Protein AF-A0A2H6NHE8-F1 (afdb_monomer)

Nearest PDB structures (foldseek):
  6sek-assembly1_B  TM=9.872E-01  e=2.226E-13  synthetic construct
  6sem-assembly2_A  TM=9.878E-01  e=2.456E-12  synthetic construct
  6sf0-assembly2_C-2  TM=9.864E-01  e=8.873E-12  synthetic construct
  7al4-assembly2_C  TM=8.890E-01  e=5.297E-11  Felis catus
  7al4-assembly1_A  TM=8.742E-01  e=1.447E-10  Felis catus

Sequence (138 aa):
GLVQPLGAIMPIAELQARWATRVFKGLAELPSTSEMISEIIVKKFSMAKRYVKSQRHTIQVDYVDYMDELASLIGVKPSIWSRFITDPKLGQVLFFGACTPYQYRLQGPGKWEGARKAILTQHERILKPLQTRLVTQS

Secondary structure (DSSP, 8-state):
---EEES-HHHHHHHHHHHHHHHHTTSS-PPPHHHHHHHHHHHHHHHHHHS-SSTT-SSEEEHHHHHHHHHHHTT-S--HHHHHHH-HHHHHHHHHS---GGGGGSSSTT--TTHHHHHHTHHHHHHTTT--SPPPP-

Radius of gyration: 18.45 Å; Cα contacts (8 Å, |Δi|>4): 111; chains: 1; bounding box: 46×34×57 Å

Structure (mmCIF, N/CA/C/O backbone):
data_AF-A0A2H6NHE8-F1
#
_entry.id   AF-A0A2H6NHE8-F1
#
loop_
_atom_site.group_PDB
_atom_site.id
_atom_site.type_symbol
_atom_site.label_atom_id
_atom_site.label_alt_id
_atom_site.label_comp_id
_atom_site.label_asym_id
_atom_site.label_entity_id
_atom_site.label_seq_id
_atom_site.pdbx_PDB_ins_code
_atom_site.Cartn_x
_atom_site.Cartn_y
_atom_site.Cartn_z
_atom_site.occupancy
_atom_site.B_iso_or_equiv
_atom_site.auth_seq_id
_atom_site.auth_comp_id
_atom_site.auth_asym_id
_atom_site.auth_atom_id
_atom_site.pdbx_PDB_model_num
ATOM 1 N N . GLY A 1 1 ? 4.799 -13.192 -5.527 1.00 86.81 1 GLY A N 1
ATOM 2 C CA . GLY A 1 1 ? 4.973 -13.478 -4.092 1.00 86.81 1 GLY A CA 1
ATOM 3 C C . GLY A 1 1 ? 6.353 -14.000 -3.722 1.00 86.81 1 GLY A C 1
ATOM 4 O O . GLY A 1 1 ? 6.463 -14.620 -2.678 1.00 86.81 1 GLY A O 1
ATOM 5 N N . LEU A 1 2 ? 7.405 -13.766 -4.519 1.00 91.50 2 LEU A N 1
ATOM 6 C CA . LEU A 1 2 ? 8.782 -14.108 -4.140 1.00 91.50 2 LEU A CA 1
ATOM 7 C C . LEU A 1 2 ? 9.419 -12.892 -3.455 1.00 91.50 2 LEU A C 1
ATOM 9 O O . LEU A 1 2 ? 10.101 -12.099 -4.095 1.00 91.50 2 LEU A O 1
ATOM 13 N N . VAL A 1 3 ? 9.081 -12.681 -2.186 1.00 91.12 3 VAL A N 1
ATOM 14 C CA . VAL A 1 3 ? 9.518 -11.524 -1.392 1.00 91.12 3 VAL A CA 1
ATOM 15 C C . VAL A 1 3 ? 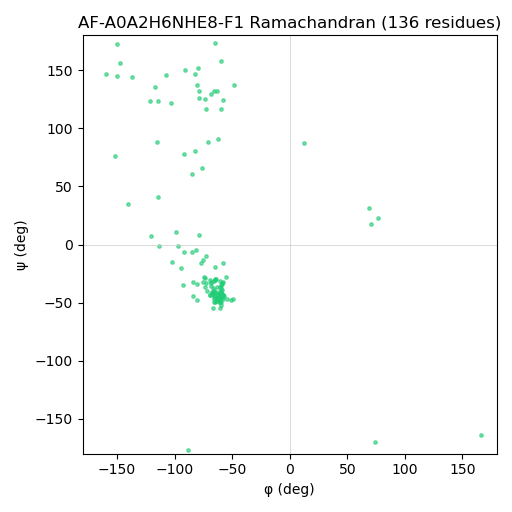9.384 -11.842 0.096 1.00 91.12 3 VAL A C 1
ATOM 17 O O . VAL A 1 3 ? 8.464 -12.564 0.479 1.00 91.12 3 VAL A O 1
ATOM 20 N N . GLN A 1 4 ? 10.275 -11.308 0.934 1.00 90.06 4 GLN A N 1
ATOM 21 C CA . GLN A 1 4 ? 10.224 -11.478 2.389 1.00 90.06 4 GLN A CA 1
ATOM 22 C C . GLN A 1 4 ? 9.974 -10.126 3.076 1.00 90.06 4 GLN A C 1
ATOM 24 O O . GLN A 1 4 ? 10.920 -9.419 3.422 1.00 90.06 4 GLN A O 1
ATOM 29 N N . PRO A 1 5 ? 8.709 -9.729 3.261 1.00 88.75 5 PRO A N 1
ATOM 30 C CA . PRO A 1 5 ? 8.393 -8.434 3.840 1.00 88.75 5 PRO A CA 1
ATOM 31 C C . PRO A 1 5 ? 8.509 -8.421 5.362 1.00 88.75 5 PRO A C 1
ATOM 33 O O . PRO A 1 5 ? 8.206 -9.407 6.035 1.00 88.75 5 PRO A O 1
ATOM 36 N N . LEU A 1 6 ? 8.806 -7.245 5.912 1.00 86.88 6 LEU A N 1
ATOM 37 C CA . LEU A 1 6 ? 8.479 -6.908 7.299 1.00 86.88 6 LEU A CA 1
ATOM 38 C C . LEU A 1 6 ? 6.976 -6.592 7.416 1.00 86.88 6 LEU A C 1
ATOM 40 O O . LEU A 1 6 ? 6.574 -5.451 7.625 1.00 86.88 6 LEU A O 1
ATOM 44 N N . GLY A 1 7 ? 6.130 -7.600 7.191 1.00 88.88 7 GLY A N 1
ATOM 45 C CA . GLY A 1 7 ? 4.676 -7.457 7.154 1.00 88.88 7 GLY A CA 1
ATOM 46 C C . GLY A 1 7 ? 3.978 -8.679 6.558 1.00 88.88 7 GLY A C 1
ATOM 47 O O . GLY A 1 7 ? 4.563 -9.752 6.428 1.00 88.88 7 GLY A O 1
ATOM 48 N N . ALA A 1 8 ? 2.708 -8.528 6.181 1.00 91.56 8 ALA A N 1
ATOM 49 C CA . ALA A 1 8 ? 1.946 -9.615 5.573 1.00 91.56 8 ALA A CA 1
ATOM 50 C C . ALA A 1 8 ? 2.296 -9.783 4.083 1.00 91.56 8 ALA A C 1
ATOM 52 O O . ALA A 1 8 ? 2.266 -8.822 3.317 1.00 91.56 8 ALA A O 1
ATOM 53 N N . ILE A 1 9 ? 2.551 -11.019 3.643 1.00 95.19 9 ILE A N 1
ATOM 54 C CA . ILE A 1 9 ? 2.837 -11.316 2.229 1.00 95.19 9 ILE A CA 1
ATOM 55 C C . ILE A 1 9 ? 1.588 -11.274 1.339 1.00 95.19 9 ILE A C 1
ATOM 57 O O . ILE A 1 9 ? 1.692 -10.962 0.156 1.00 95.19 9 ILE A O 1
ATOM 61 N N . MET A 1 10 ? 0.403 -11.555 1.892 1.00 96.69 10 MET A N 1
ATOM 62 C CA . MET A 1 10 ? -0.828 -11.679 1.098 1.00 96.69 10 MET A CA 1
ATOM 63 C C . MET A 1 10 ? -1.206 -10.378 0.371 1.00 96.69 10 MET A C 1
ATOM 65 O O . MET A 1 10 ? -1.435 -10.436 -0.837 1.00 96.69 10 MET A O 1
ATOM 69 N N . PRO A 1 11 ? -1.200 -9.196 1.024 1.00 96.62 11 PRO A N 1
ATOM 70 C CA . PRO A 1 11 ? -1.431 -7.933 0.324 1.00 96.62 11 PRO A CA 1
ATOM 71 C C . PRO A 1 11 ? -0.373 -7.611 -0.726 1.00 96.62 11 PRO A C 1
ATOM 73 O O . PRO A 1 11 ? -0.689 -7.084 -1.787 1.00 96.62 11 PRO A O 1
ATOM 76 N N . ILE A 1 12 ? 0.884 -7.960 -0.447 1.00 96.56 12 ILE A N 1
ATOM 77 C CA . ILE A 1 12 ? 1.971 -7.727 -1.392 1.00 96.56 12 ILE A CA 1
ATOM 78 C C . ILE A 1 12 ? 1.783 -8.582 -2.640 1.00 96.56 12 ILE A C 1
ATOM 80 O O . ILE A 1 12 ? 1.885 -8.074 -3.752 1.00 96.56 12 ILE A O 1
ATOM 84 N N . ALA A 1 13 ? 1.485 -9.870 -2.478 1.00 97.50 13 ALA A N 1
ATOM 85 C CA . ALA A 1 13 ? 1.230 -10.759 -3.603 1.00 97.50 13 ALA A CA 1
ATOM 86 C C . ALA A 1 13 ? 0.030 -10.282 -4.442 1.00 97.50 13 ALA A C 1
ATOM 88 O O . ALA A 1 13 ? 0.075 -10.362 -5.669 1.00 97.50 13 ALA A O 1
ATOM 89 N N . GLU A 1 14 ? -1.005 -9.738 -3.797 1.00 97.88 14 GLU A N 1
ATOM 90 C CA . GLU A 1 14 ? -2.161 -9.137 -4.467 1.00 97.88 14 GLU A CA 1
ATOM 91 C C . GLU A 1 14 ? -1.783 -7.898 -5.295 1.00 97.88 14 GLU A C 1
ATOM 93 O O . GLU A 1 14 ? -2.133 -7.836 -6.477 1.00 97.88 14 GLU A O 1
ATOM 98 N N . LEU A 1 15 ? -1.016 -6.951 -4.739 1.00 97.00 15 LEU A N 1
ATOM 99 C CA . LEU A 1 15 ? -0.538 -5.787 -5.494 1.00 97.00 15 LEU A CA 1
ATOM 100 C C . LEU A 1 15 ? 0.442 -6.170 -6.608 1.00 97.00 15 LEU A C 1
ATOM 102 O O . LEU A 1 15 ? 0.342 -5.635 -7.712 1.00 97.00 15 LEU A O 1
ATOM 106 N N . GLN A 1 16 ? 1.337 -7.133 -6.364 1.00 97.62 16 GLN A N 1
ATOM 107 C CA . GLN A 1 16 ? 2.223 -7.685 -7.392 1.00 97.62 16 GLN A CA 1
ATOM 108 C C . GLN A 1 16 ? 1.413 -8.252 -8.564 1.00 97.62 16 GLN A C 1
ATOM 110 O O . GLN A 1 16 ? 1.733 -7.977 -9.718 1.00 97.62 16 GLN A O 1
ATOM 115 N N . ALA A 1 17 ? 0.336 -8.996 -8.287 1.00 97.88 17 ALA A N 1
ATOM 116 C CA . ALA A 1 17 ? -0.542 -9.532 -9.324 1.00 97.88 17 ALA A CA 1
ATOM 117 C C . ALA A 1 17 ? -1.295 -8.421 -10.076 1.00 97.88 17 ALA A C 1
ATOM 119 O O . ALA A 1 17 ? -1.403 -8.467 -11.304 1.00 97.88 17 ALA A O 1
ATOM 120 N N . ARG A 1 18 ? -1.780 -7.387 -9.373 1.00 97.75 18 ARG A N 1
ATOM 121 C CA . ARG A 1 18 ? -2.424 -6.219 -10.004 1.00 97.75 18 ARG A CA 1
ATOM 122 C C . ARG A 1 18 ? -1.482 -5.472 -10.936 1.00 97.75 18 ARG A C 1
ATOM 124 O O . ARG A 1 18 ? -1.912 -5.064 -12.009 1.00 97.75 18 ARG A O 1
ATOM 131 N N . TRP A 1 19 ? -0.223 -5.298 -10.548 1.00 97.50 19 TRP A N 1
ATOM 132 C CA . TRP A 1 19 ? 0.784 -4.700 -11.418 1.00 97.50 19 TRP A CA 1
ATOM 133 C C . TRP A 1 19 ? 1.087 -5.599 -12.622 1.00 97.50 19 TRP A C 1
ATOM 135 O O . TRP A 1 19 ? 0.903 -5.179 -13.763 1.00 97.50 19 TRP A O 1
ATOM 145 N N . ALA A 1 20 ? 1.450 -6.861 -12.379 1.00 97.69 20 ALA A N 1
ATOM 146 C CA . ALA A 1 20 ? 1.856 -7.800 -13.423 1.00 97.69 20 ALA A CA 1
ATOM 147 C C . ALA A 1 20 ? 0.777 -8.000 -14.499 1.00 97.69 20 ALA A C 1
ATOM 149 O O . ALA A 1 20 ? 1.067 -7.957 -15.690 1.00 97.69 20 ALA A O 1
ATOM 150 N N . THR A 1 21 ? -0.488 -8.150 -14.099 1.00 97.75 21 THR A N 1
ATOM 151 C CA . THR A 1 21 ? -1.600 -8.315 -15.053 1.00 97.75 21 THR A CA 1
ATOM 152 C C . THR A 1 21 ? -1.825 -7.082 -15.927 1.00 97.75 21 THR A C 1
ATOM 154 O O . THR A 1 21 ? -2.231 -7.219 -17.080 1.00 97.75 21 THR A O 1
ATOM 157 N N . ARG A 1 22 ? -1.542 -5.874 -15.422 1.00 97.06 22 ARG A N 1
ATOM 158 C CA . ARG A 1 22 ? -1.615 -4.644 -16.223 1.00 97.06 22 ARG A CA 1
ATOM 159 C C . ARG A 1 22 ? -0.481 -4.564 -17.231 1.00 97.06 22 ARG A C 1
ATOM 161 O O . ARG A 1 22 ? -0.755 -4.194 -18.368 1.00 97.06 22 ARG A O 1
ATOM 168 N N . VAL A 1 23 ? 0.726 -4.974 -16.842 1.00 97.56 23 VAL A N 1
ATOM 169 C CA . VAL A 1 23 ? 1.867 -5.105 -17.761 1.00 97.56 23 VAL A CA 1
ATOM 170 C C . VAL A 1 23 ? 1.552 -6.116 -18.862 1.00 97.56 23 VAL A C 1
ATOM 172 O O . VAL A 1 23 ? 1.656 -5.791 -20.038 1.00 97.56 23 VAL A O 1
ATOM 175 N N . PHE A 1 24 ? 1.056 -7.306 -18.511 1.00 97.88 24 PHE A N 1
ATOM 176 C CA . PHE A 1 24 ? 0.684 -8.327 -19.500 1.00 97.88 24 PHE A CA 1
ATOM 177 C C . PHE A 1 24 ? -0.415 -7.871 -20.462 1.00 97.88 24 PHE A C 1
ATOM 179 O O . PHE A 1 24 ? -0.428 -8.279 -21.618 1.00 97.88 24 PHE A O 1
ATOM 186 N N . LYS A 1 25 ? -1.331 -7.013 -20.002 1.00 97.31 25 LYS A N 1
ATOM 187 C CA . LYS A 1 25 ? -2.383 -6.430 -20.841 1.00 97.31 25 LYS A CA 1
ATOM 188 C C . LYS A 1 25 ? -1.904 -5.217 -21.663 1.00 97.31 25 LYS A C 1
ATOM 190 O O . LYS A 1 25 ? -2.688 -4.680 -22.437 1.00 97.31 25 LYS A O 1
ATOM 195 N N . GLY A 1 26 ? -0.667 -4.748 -21.481 1.00 96.25 26 GLY A N 1
ATOM 196 C CA . GLY A 1 26 ? -0.159 -3.525 -22.115 1.00 96.25 26 GLY A CA 1
ATOM 197 C C . GLY A 1 26 ? -0.783 -2.235 -21.566 1.00 96.25 26 GLY A C 1
ATOM 198 O O . GLY A 1 26 ? -0.722 -1.195 -22.204 1.00 96.25 26 GLY A O 1
ATOM 199 N N . LEU A 1 27 ? -1.412 -2.287 -20.385 1.00 95.50 27 LEU A N 1
ATOM 200 C CA . LEU A 1 27 ? -1.950 -1.103 -19.694 1.00 95.50 27 LEU A CA 1
ATOM 201 C C . LEU A 1 27 ? -0.899 -0.379 -18.851 1.00 95.50 27 LEU A C 1
ATOM 203 O O . LEU A 1 27 ? -1.207 0.639 -18.226 1.00 95.50 27 LEU A O 1
ATOM 207 N N . ALA A 1 28 ? 0.289 -0.961 -18.747 1.00 94.38 28 ALA A N 1
ATOM 208 C CA . ALA A 1 28 ? 1.439 -0.360 -18.121 1.00 94.38 28 ALA A CA 1
ATOM 209 C C . ALA A 1 28 ? 2.715 -0.885 -18.773 1.00 94.38 28 ALA A C 1
ATOM 211 O O . ALA A 1 28 ? 2.784 -2.055 -19.149 1.00 94.38 28 ALA A O 1
ATOM 212 N N . GLU A 1 29 ? 3.711 -0.019 -18.878 1.00 94.12 29 GLU A N 1
ATOM 213 C CA . GLU A 1 29 ? 4.973 -0.320 -19.538 1.00 94.12 29 GLU A CA 1
ATOM 214 C C . GLU A 1 29 ? 6.079 -0.485 -18.502 1.00 94.12 29 GLU A C 1
ATOM 216 O O . GLU A 1 29 ? 6.078 0.154 -17.446 1.00 94.12 29 GLU A O 1
ATOM 221 N N . LEU A 1 30 ? 7.012 -1.385 -18.800 1.00 95.81 30 LEU A N 1
ATOM 222 C CA . LEU A 1 30 ? 8.241 -1.502 -18.032 1.00 95.81 30 LEU A CA 1
ATOM 223 C C . LEU A 1 30 ? 9.232 -0.441 -18.525 1.00 95.81 30 LEU A C 1
ATOM 225 O O . LEU A 1 30 ? 9.242 -0.140 -19.721 1.00 95.81 30 LEU A O 1
ATOM 229 N N . PRO A 1 31 ? 10.082 0.102 -17.639 1.00 95.50 31 PRO A N 1
ATOM 230 C CA . PRO A 1 31 ? 11.165 0.974 -18.068 1.00 95.50 31 PRO A CA 1
ATOM 231 C C . PRO A 1 31 ? 12.179 0.198 -18.921 1.00 95.50 31 PRO A C 1
ATOM 233 O O . PRO A 1 31 ? 12.103 -1.028 -19.075 1.00 95.50 31 PRO A O 1
ATOM 236 N N . SER A 1 32 ? 13.155 0.907 -19.485 1.00 97.81 32 SER A N 1
ATOM 237 C CA . SER A 1 32 ? 14.191 0.277 -20.302 1.00 97.81 32 SER A CA 1
ATOM 238 C C . SER A 1 32 ? 14.987 -0.766 -19.507 1.00 97.81 32 SER A C 1
ATOM 240 O O . SER A 1 32 ? 15.087 -0.728 -18.277 1.00 97.81 32 SER A O 1
ATOM 242 N N . THR A 1 33 ? 15.622 -1.703 -20.217 1.00 97.62 33 THR A N 1
ATOM 243 C CA . THR A 1 33 ? 16.448 -2.735 -19.566 1.00 97.62 33 THR A CA 1
ATOM 244 C C . THR A 1 33 ? 17.587 -2.123 -18.749 1.00 97.62 33 THR A C 1
ATOM 246 O O . THR A 1 33 ? 17.861 -2.585 -17.643 1.00 97.62 33 THR A O 1
ATOM 249 N N . SER A 1 34 ? 18.216 -1.055 -19.245 1.00 97.88 34 SER A N 1
ATOM 250 C CA . SER A 1 34 ? 19.266 -0.336 -18.518 1.00 97.88 34 SER A CA 1
ATOM 251 C C . SER A 1 34 ? 18.763 0.266 -17.209 1.00 97.88 34 SER A C 1
ATOM 253 O O . SER A 1 34 ? 19.428 0.126 -16.185 1.00 97.88 34 SER A O 1
ATOM 255 N N . GLU A 1 35 ? 17.585 0.891 -17.218 1.00 97.25 35 GLU A N 1
ATOM 256 C CA . GLU A 1 35 ? 16.991 1.484 -16.015 1.00 97.25 35 GLU A CA 1
ATOM 257 C C . GLU A 1 35 ? 16.635 0.408 -14.986 1.00 97.25 35 GLU A C 1
ATOM 259 O O . GLU A 1 35 ? 17.010 0.539 -13.821 1.00 97.25 35 GLU A O 1
ATOM 264 N N . MET A 1 36 ? 16.013 -0.697 -15.420 1.00 96.81 36 MET A N 1
ATOM 265 C CA . MET A 1 36 ? 15.690 -1.823 -14.535 1.00 96.81 36 MET A CA 1
ATOM 266 C C . MET A 1 36 ? 16.939 -2.392 -13.857 1.00 96.81 36 MET A C 1
ATOM 268 O O . MET A 1 36 ? 16.945 -2.619 -12.648 1.00 96.81 36 MET A O 1
ATOM 272 N N . ILE A 1 37 ? 18.013 -2.623 -14.618 1.00 97.56 37 ILE A N 1
ATOM 273 C CA . ILE A 1 37 ? 19.261 -3.170 -14.072 1.00 97.56 37 ILE A CA 1
ATOM 274 C C . ILE A 1 37 ? 19.906 -2.192 -13.086 1.00 97.56 37 ILE A C 1
ATOM 276 O O . ILE A 1 37 ? 20.305 -2.614 -11.996 1.00 97.56 37 ILE A O 1
ATOM 280 N N . SER A 1 38 ? 19.970 -0.902 -13.423 1.00 97.25 38 SER A N 1
ATOM 281 C CA . SER A 1 38 ? 20.499 0.123 -12.518 1.00 97.25 38 SER A CA 1
ATOM 282 C C . SER A 1 38 ? 19.704 0.190 -11.212 1.00 97.25 38 SER A C 1
ATOM 284 O O . SER A 1 38 ? 20.296 0.188 -10.131 1.00 97.25 38 SER A O 1
ATOM 286 N N . GLU A 1 39 ? 18.372 0.166 -11.277 1.00 94.56 39 GLU A N 1
ATOM 287 C CA . GLU A 1 39 ? 17.523 0.189 -10.085 1.00 94.56 39 GLU A CA 1
ATOM 288 C C . GLU A 1 39 ? 17.692 -1.077 -9.226 1.00 94.56 39 GLU A C 1
ATOM 290 O O . GLU A 1 39 ? 17.801 -0.987 -8.000 1.00 94.56 39 GLU A O 1
ATOM 295 N N . ILE A 1 40 ? 17.800 -2.259 -9.848 1.00 93.44 40 ILE A N 1
ATOM 296 C CA . ILE A 1 40 ? 18.075 -3.525 -9.149 1.00 93.44 40 ILE A CA 1
ATOM 297 C C . ILE A 1 40 ? 19.392 -3.443 -8.368 1.00 93.44 40 ILE A C 1
ATOM 299 O O . ILE A 1 40 ? 19.454 -3.902 -7.224 1.00 93.44 40 ILE A O 1
ATOM 303 N N . ILE A 1 41 ? 20.445 -2.875 -8.961 1.00 94.12 41 ILE A N 1
ATOM 304 C CA . ILE A 1 41 ? 21.749 -2.714 -8.303 1.00 94.12 41 ILE A CA 1
ATOM 305 C C . ILE A 1 41 ? 21.616 -1.794 -7.084 1.00 94.12 41 ILE A C 1
ATOM 307 O O . ILE A 1 41 ? 22.056 -2.162 -5.991 1.00 94.12 41 ILE A O 1
ATOM 311 N N . VAL A 1 42 ? 20.956 -0.643 -7.244 1.00 93.12 42 VAL A N 1
ATOM 312 C CA . VAL A 1 42 ? 20.728 0.318 -6.153 1.00 93.12 42 VAL A CA 1
ATOM 313 C C . VAL A 1 42 ? 19.912 -0.313 -5.022 1.00 93.12 42 VAL A C 1
ATOM 315 O O . VAL A 1 42 ? 20.306 -0.221 -3.858 1.00 93.12 42 VAL A O 1
ATOM 318 N N . LYS A 1 43 ? 18.818 -1.020 -5.333 1.00 90.56 43 LYS A N 1
ATOM 319 C CA . LYS A 1 43 ? 17.993 -1.717 -4.331 1.00 90.56 43 LYS A CA 1
ATOM 320 C C . LYS A 1 43 ? 18.772 -2.800 -3.592 1.00 90.56 43 LYS A C 1
ATOM 322 O O . LYS A 1 43 ? 18.694 -2.868 -2.365 1.00 90.56 43 LYS A O 1
ATOM 327 N N . LYS A 1 44 ? 19.573 -3.608 -4.298 1.00 89.19 44 LYS A N 1
ATOM 328 C CA . LYS A 1 44 ? 20.442 -4.621 -3.673 1.00 89.19 44 LYS A CA 1
ATOM 329 C C . LYS A 1 44 ? 21.450 -3.989 -2.716 1.00 89.19 44 LYS A C 1
ATOM 331 O O . LYS A 1 44 ? 21.646 -4.511 -1.621 1.00 89.19 44 LYS A O 1
ATOM 336 N N . PHE A 1 45 ? 22.058 -2.869 -3.105 1.00 89.56 45 PHE A N 1
ATOM 337 C CA . PHE A 1 45 ? 22.999 -2.143 -2.255 1.00 89.56 45 PHE A CA 1
ATOM 338 C C . PHE A 1 45 ? 22.320 -1.570 -1.002 1.00 89.56 45 PHE A C 1
ATOM 340 O O . PHE A 1 45 ? 22.786 -1.805 0.114 1.00 89.56 45 PHE A O 1
ATOM 347 N N . SER A 1 46 ? 21.187 -0.882 -1.162 1.00 88.25 46 SER A N 1
ATOM 348 C CA . SER A 1 46 ? 20.414 -0.317 -0.047 1.00 88.25 46 SER A CA 1
ATOM 349 C C . SER A 1 46 ? 19.943 -1.392 0.934 1.00 88.25 46 SER A C 1
ATOM 351 O O . SER A 1 46 ? 20.082 -1.227 2.147 1.00 88.25 46 SER A O 1
ATOM 353 N N . MET A 1 47 ? 19.462 -2.527 0.421 1.00 86.00 47 MET A N 1
ATOM 354 C CA . MET A 1 47 ? 19.064 -3.676 1.234 1.00 86.00 47 MET A CA 1
ATOM 355 C C . MET A 1 47 ? 20.261 -4.257 2.001 1.00 86.00 47 MET A C 1
ATOM 357 O O . MET A 1 47 ? 20.164 -4.470 3.207 1.00 86.00 47 MET A O 1
ATOM 361 N N . ALA A 1 48 ? 21.412 -4.446 1.348 1.00 85.31 48 ALA A N 1
ATOM 362 C CA . ALA A 1 48 ? 22.623 -4.956 1.998 1.00 85.31 48 ALA A CA 1
ATOM 363 C C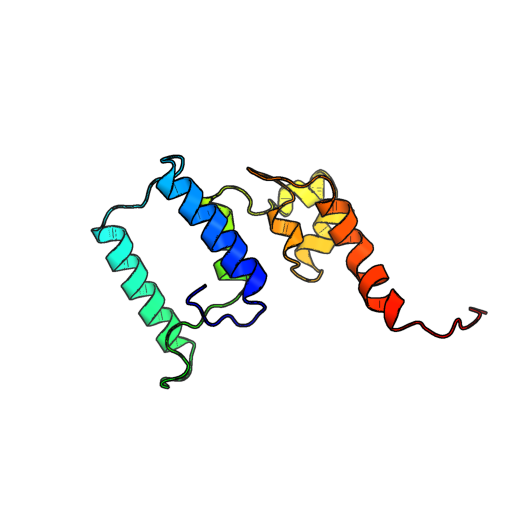 . ALA A 1 48 ? 23.178 -4.009 3.079 1.00 85.31 48 ALA A C 1
ATOM 365 O O . ALA A 1 48 ? 23.779 -4.471 4.045 1.00 85.31 48 ALA A O 1
ATOM 366 N N . LYS A 1 49 ? 22.976 -2.692 2.933 1.00 86.25 49 LYS A N 1
ATOM 367 C CA . LYS A 1 49 ? 23.342 -1.697 3.952 1.00 86.25 49 LYS A CA 1
ATOM 368 C C . LYS A 1 49 ? 22.398 -1.728 5.157 1.00 86.25 49 LYS A C 1
ATOM 370 O O . LYS A 1 49 ? 22.840 -1.502 6.280 1.00 86.25 49 LYS A O 1
ATOM 375 N N . ARG A 1 50 ? 21.104 -1.969 4.926 1.00 82.69 50 ARG A N 1
ATOM 376 C CA . ARG A 1 50 ? 20.063 -1.968 5.967 1.00 82.69 50 ARG A CA 1
ATOM 377 C C . ARG A 1 50 ? 20.021 -3.271 6.764 1.00 82.69 50 ARG A C 1
ATOM 379 O O . ARG A 1 50 ? 19.741 -3.233 7.959 1.00 82.69 50 ARG A O 1
ATOM 386 N N . TYR A 1 51 ? 20.302 -4.407 6.127 1.00 78.50 51 TYR A N 1
ATOM 387 C CA . TYR A 1 51 ? 20.139 -5.726 6.729 1.00 78.50 51 TYR A CA 1
ATOM 388 C C . TYR A 1 51 ? 21.461 -6.494 6.870 1.00 78.50 51 TYR A C 1
ATOM 390 O O . TYR A 1 51 ? 22.235 -6.622 5.928 1.00 78.50 51 TYR A O 1
ATOM 398 N N . VAL A 1 52 ? 21.647 -7.100 8.047 1.00 77.38 52 VAL A N 1
ATOM 399 C CA . VAL A 1 52 ? 22.114 -8.488 8.227 1.00 77.38 52 VAL A CA 1
ATOM 400 C C . VAL A 1 52 ? 22.680 -9.214 6.999 1.00 77.38 52 VAL A C 1
ATOM 402 O O . VAL A 1 52 ? 21.892 -9.922 6.383 1.00 77.38 52 VAL A O 1
ATOM 405 N N . LYS A 1 53 ? 23.972 -9.146 6.629 1.00 70.06 53 LYS A N 1
ATOM 406 C CA . LYS A 1 53 ? 24.512 -10.025 5.567 1.00 70.06 53 LYS A CA 1
ATOM 407 C C . LYS A 1 53 ? 24.398 -11.501 5.988 1.00 70.06 53 LYS A C 1
ATOM 409 O O . LYS A 1 53 ? 25.282 -12.050 6.637 1.00 70.06 53 LYS A O 1
ATOM 414 N N . SER A 1 54 ? 23.285 -12.143 5.644 1.00 74.44 54 SER A N 1
ATOM 415 C CA . SER A 1 54 ? 22.979 -13.538 5.960 1.00 74.44 54 SER A CA 1
ATOM 416 C C . SER A 1 54 ? 22.132 -14.163 4.853 1.00 74.44 54 SER A C 1
ATOM 418 O O . SER A 1 54 ? 21.398 -13.469 4.151 1.00 74.44 54 SER A O 1
ATOM 420 N N . GLN A 1 55 ? 22.182 -15.492 4.734 1.00 66.88 55 GLN A N 1
ATOM 421 C CA . GLN A 1 55 ? 21.401 -16.255 3.748 1.00 66.88 55 GLN A CA 1
ATOM 422 C C . GLN A 1 55 ? 19.874 -16.048 3.875 1.00 66.88 55 GLN A C 1
ATOM 424 O O . GLN A 1 55 ? 19.136 -16.359 2.948 1.00 66.88 55 GLN A O 1
ATOM 429 N N . ARG A 1 56 ? 19.387 -15.498 5.001 1.00 62.97 56 ARG A N 1
ATOM 430 C CA . ARG A 1 56 ? 17.963 -15.185 5.243 1.00 62.97 56 ARG A CA 1
ATOM 431 C C . ARG A 1 56 ? 17.546 -13.755 4.852 1.00 62.97 56 ARG A C 1
ATOM 433 O O . ARG A 1 56 ? 16.362 -13.436 4.940 1.00 62.97 56 ARG A O 1
ATOM 440 N N . HIS A 1 57 ? 18.479 -12.882 4.463 1.00 70.56 57 HIS A N 1
ATOM 441 C CA . HIS A 1 57 ? 18.219 -11.457 4.180 1.00 70.56 57 HIS A CA 1
ATOM 442 C C . HIS A 1 57 ? 18.433 -11.112 2.698 1.00 70.56 57 HIS A C 1
ATOM 444 O O . HIS A 1 57 ? 19.014 -10.087 2.355 1.00 70.56 57 HIS A O 1
ATOM 450 N N . THR A 1 58 ? 17.995 -11.995 1.800 1.00 75.00 58 THR A N 1
ATOM 451 C CA . THR A 1 58 ? 18.278 -11.893 0.358 1.00 75.00 58 THR A CA 1
ATOM 452 C C . THR A 1 58 ? 17.192 -11.185 -0.452 1.00 75.00 58 THR A C 1
ATOM 454 O O . THR A 1 58 ? 17.478 -10.719 -1.550 1.00 75.00 58 THR A O 1
ATOM 457 N N . ILE A 1 59 ? 15.963 -11.097 0.068 1.00 81.94 59 ILE A N 1
ATOM 458 C CA . ILE A 1 59 ? 14.781 -10.539 -0.624 1.00 81.94 59 ILE A CA 1
ATOM 459 C C . ILE A 1 59 ? 13.899 -9.709 0.324 1.00 81.94 59 ILE A C 1
ATOM 461 O O . ILE A 1 59 ? 12.667 -9.755 0.248 1.00 81.94 59 ILE A O 1
ATOM 465 N N . GLN A 1 60 ? 14.530 -9.015 1.275 1.00 85.62 60 GLN A N 1
ATOM 466 C CA . GLN A 1 60 ? 13.818 -8.271 2.309 1.00 85.62 60 GLN A CA 1
ATOM 467 C C . GLN A 1 60 ? 13.321 -6.923 1.821 1.00 85.62 60 GLN A C 1
ATOM 469 O O . GLN A 1 60 ? 14.037 -6.195 1.136 1.00 85.62 60 GLN A O 1
ATOM 474 N N . VAL A 1 61 ? 12.090 -6.598 2.207 1.00 86.44 61 VAL A N 1
ATOM 475 C CA . VAL A 1 61 ? 11.465 -5.318 1.881 1.00 86.44 61 VAL A CA 1
ATOM 476 C C . VAL A 1 61 ? 10.737 -4.747 3.090 1.00 86.44 61 VAL A C 1
ATOM 478 O O . VAL A 1 61 ? 10.105 -5.475 3.865 1.00 86.44 61 VAL A O 1
ATOM 481 N N . ASP A 1 62 ? 10.782 -3.427 3.215 1.00 90.38 62 ASP A N 1
ATOM 482 C CA . ASP A 1 62 ? 9.901 -2.690 4.107 1.00 90.38 62 ASP A CA 1
ATOM 483 C C . ASP A 1 62 ? 8.489 -2.669 3.503 1.00 90.38 62 ASP A C 1
ATOM 485 O O . ASP A 1 62 ? 8.292 -2.309 2.341 1.00 90.38 62 ASP A O 1
ATOM 489 N N . TYR A 1 63 ? 7.498 -3.115 4.281 1.00 92.25 63 TYR A N 1
ATOM 490 C CA . TYR A 1 63 ? 6.149 -3.377 3.770 1.00 92.25 63 TYR A CA 1
ATOM 491 C C . TYR A 1 63 ? 5.494 -2.133 3.162 1.00 92.25 63 TYR A C 1
ATOM 493 O O . TYR A 1 63 ? 4.980 -2.206 2.049 1.00 92.25 63 TYR A O 1
ATOM 501 N N . VAL A 1 64 ? 5.508 -1.002 3.876 1.00 93.62 64 VAL A N 1
ATOM 502 C CA . VAL A 1 64 ? 4.832 0.226 3.427 1.00 93.62 64 VAL A CA 1
ATOM 503 C C . VAL A 1 64 ? 5.491 0.769 2.164 1.00 93.62 64 VAL A C 1
ATOM 505 O O . VAL A 1 64 ? 4.790 0.986 1.183 1.00 93.62 64 VAL A O 1
ATOM 508 N N . ASP A 1 65 ? 6.819 0.894 2.156 1.00 93.06 65 ASP A N 1
ATOM 509 C CA . ASP A 1 65 ? 7.567 1.441 1.020 1.00 93.06 65 ASP A CA 1
ATOM 510 C C . ASP A 1 65 ? 7.340 0.615 -0.251 1.00 93.06 65 ASP A C 1
ATOM 512 O O . ASP A 1 65 ? 7.027 1.162 -1.309 1.00 93.06 65 ASP A O 1
ATOM 516 N N . TYR A 1 66 ? 7.410 -0.715 -0.140 1.00 94.81 66 TYR A N 1
ATOM 517 C CA . TYR A 1 66 ? 7.197 -1.606 -1.279 1.00 94.81 66 TYR A CA 1
ATOM 518 C C . TYR A 1 66 ? 5.750 -1.585 -1.788 1.00 94.81 66 TYR A C 1
ATOM 520 O O . TYR A 1 66 ? 5.504 -1.577 -2.997 1.00 94.81 66 TYR A O 1
ATOM 528 N N . MET A 1 67 ? 4.776 -1.566 -0.874 1.00 96.44 67 MET A N 1
ATOM 529 C CA . MET A 1 67 ? 3.363 -1.469 -1.236 1.00 96.44 67 MET A CA 1
ATOM 530 C C . MET A 1 67 ? 3.057 -0.131 -1.919 1.00 96.44 67 MET A C 1
ATOM 532 O O . MET A 1 67 ? 2.353 -0.121 -2.925 1.00 96.44 67 MET A O 1
ATOM 536 N N . ASP A 1 68 ? 3.614 0.975 -1.424 1.00 96.06 68 ASP A N 1
ATOM 537 C CA . ASP A 1 68 ? 3.457 2.309 -2.003 1.00 96.06 68 ASP A CA 1
ATOM 538 C C . ASP A 1 68 ? 4.120 2.438 -3.376 1.00 96.06 68 ASP A C 1
ATOM 540 O O . ASP A 1 68 ? 3.564 3.097 -4.258 1.00 96.06 68 ASP A O 1
ATOM 544 N N . GLU A 1 69 ? 5.282 1.817 -3.579 1.00 95.38 69 GLU A N 1
ATOM 545 C CA . GLU A 1 69 ? 5.958 1.763 -4.875 1.00 95.38 69 GLU A CA 1
ATOM 546 C C . GLU A 1 69 ? 5.068 1.061 -5.911 1.00 95.38 69 GLU A C 1
ATOM 548 O O . GLU A 1 69 ? 4.691 1.658 -6.922 1.00 95.38 69 GLU A O 1
ATOM 553 N N . LEU A 1 70 ? 4.617 -0.164 -5.607 1.00 96.06 70 LEU A N 1
ATOM 554 C CA . LEU A 1 70 ? 3.699 -0.913 -6.470 1.00 96.06 70 LEU A CA 1
ATOM 555 C C . LEU A 1 70 ? 2.390 -0.158 -6.699 1.00 96.06 70 LEU A C 1
ATOM 557 O O . LEU A 1 70 ? 1.886 -0.101 -7.821 1.00 96.06 70 LEU A O 1
ATOM 561 N N . ALA A 1 71 ? 1.834 0.436 -5.644 1.00 97.00 71 ALA A N 1
ATOM 562 C CA . ALA A 1 71 ? 0.597 1.190 -5.722 1.00 97.00 71 ALA A CA 1
ATOM 563 C C . ALA A 1 71 ? 0.734 2.451 -6.582 1.00 97.00 71 ALA A C 1
ATOM 565 O O . ALA A 1 71 ? -0.240 2.851 -7.221 1.00 97.00 71 ALA A O 1
ATOM 566 N N . SER A 1 72 ? 1.918 3.063 -6.620 1.00 96.38 72 SER A N 1
ATOM 567 C CA . SER A 1 72 ? 2.210 4.209 -7.484 1.00 96.38 72 SER A CA 1
ATOM 568 C C . SER A 1 72 ? 2.239 3.787 -8.952 1.00 96.38 72 SER A C 1
ATOM 570 O O . SER A 1 72 ? 1.582 4.432 -9.765 1.00 96.38 72 SER A O 1
ATOM 572 N N . LEU A 1 73 ? 2.874 2.652 -9.271 1.00 95.25 73 LEU A N 1
ATOM 573 C CA . LEU A 1 73 ? 2.929 2.101 -10.635 1.00 95.25 73 LEU A CA 1
ATOM 574 C C . LEU A 1 73 ? 1.535 1.814 -11.223 1.00 95.25 73 LEU A C 1
ATOM 576 O O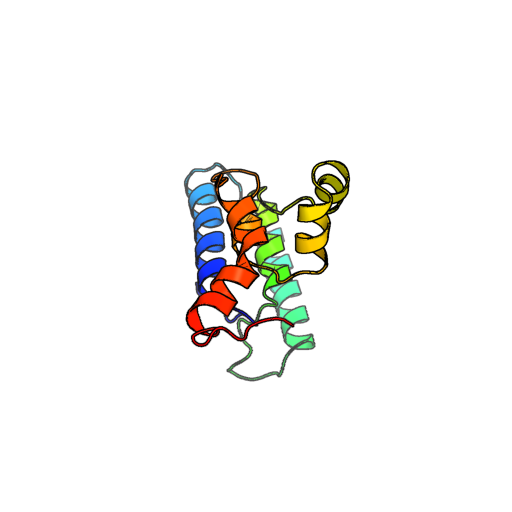 . LEU A 1 73 ? 1.310 1.984 -12.418 1.00 95.25 73 LEU A O 1
ATOM 580 N N . ILE A 1 74 ? 0.570 1.410 -10.389 1.00 95.31 74 ILE A N 1
ATOM 581 C CA . ILE A 1 74 ? -0.821 1.165 -10.818 1.00 95.31 74 ILE A CA 1
ATOM 582 C C . ILE A 1 74 ? -1.778 2.343 -10.575 1.00 95.31 74 ILE A C 1
ATOM 584 O O . ILE A 1 74 ? -2.962 2.228 -10.898 1.00 95.31 74 ILE A O 1
ATOM 588 N N . GLY A 1 75 ? -1.307 3.449 -9.993 1.00 95.44 75 GLY A N 1
ATOM 589 C CA . GLY A 1 75 ? -2.126 4.630 -9.698 1.00 95.44 75 GLY A CA 1
ATOM 590 C C . GLY A 1 75 ? -3.184 4.428 -8.604 1.00 95.44 75 GLY A C 1
ATOM 591 O O . GLY A 1 75 ? -4.259 5.025 -8.663 1.00 95.44 75 GLY A O 1
ATOM 592 N N . VAL A 1 76 ? -2.924 3.568 -7.615 1.00 97.06 76 VAL A N 1
ATOM 593 C CA . VAL A 1 76 ? -3.855 3.281 -6.498 1.00 97.06 76 VAL A CA 1
ATOM 594 C C . VAL A 1 76 ? -3.322 3.752 -5.146 1.00 97.06 76 VAL A C 1
ATOM 596 O O . VAL A 1 76 ? -4.014 3.605 -4.136 1.00 97.06 76 VAL A O 1
ATOM 599 N N . LYS A 1 77 ? -2.109 4.321 -5.113 1.00 96.75 77 LYS A N 1
ATOM 600 C CA . LYS A 1 77 ? -1.527 4.913 -3.906 1.00 96.75 77 LYS A CA 1
ATOM 601 C C . LYS A 1 77 ? -2.450 6.023 -3.381 1.00 96.75 77 LYS A C 1
ATOM 603 O O . LYS A 1 77 ? -2.777 6.935 -4.145 1.00 96.75 77 LYS A O 1
ATOM 608 N N . PRO A 1 78 ? -2.901 5.967 -2.115 1.00 92.69 78 PRO A N 1
ATOM 609 C CA . PRO A 1 78 ? -3.815 6.961 -1.574 1.00 92.69 78 PRO A CA 1
ATOM 610 C C . PRO A 1 78 ? -3.123 8.320 -1.424 1.00 92.69 78 PRO A C 1
ATOM 612 O O . PRO A 1 78 ? -2.065 8.451 -0.814 1.00 92.69 78 PRO A O 1
ATOM 615 N N . SER A 1 79 ? -3.758 9.365 -1.943 1.00 92.88 79 SER A N 1
ATOM 616 C CA . SER A 1 79 ? -3.248 10.736 -1.863 1.00 92.88 79 SER A CA 1
ATOM 617 C C . SER A 1 79 ? -3.607 11.360 -0.507 1.00 92.88 79 SER A C 1
ATOM 619 O O . SER A 1 79 ? -4.593 12.092 -0.404 1.00 92.88 79 SER A O 1
ATOM 621 N N . ILE A 1 80 ? -2.836 11.055 0.543 1.00 92.12 80 ILE A N 1
ATOM 622 C CA . ILE A 1 80 ? -3.164 11.382 1.948 1.00 92.12 80 ILE A CA 1
ATOM 623 C C . ILE A 1 80 ? -3.526 12.867 2.145 1.00 92.12 80 ILE A C 1
ATOM 625 O O . ILE A 1 80 ? -4.575 13.168 2.710 1.00 92.12 80 ILE A O 1
ATOM 629 N N . TRP A 1 81 ? -2.730 13.799 1.613 1.00 93.00 81 TRP A N 1
ATOM 630 C CA . TRP A 1 81 ? -2.988 15.242 1.739 1.00 93.00 81 TRP A CA 1
ATOM 631 C C . TRP A 1 81 ? -4.333 15.675 1.148 1.00 93.00 81 TRP A C 1
ATOM 633 O O . TRP A 1 81 ? -5.086 16.409 1.781 1.00 93.00 81 TRP A O 1
ATOM 643 N N . SER A 1 82 ? -4.701 15.145 -0.021 1.00 92.44 82 SER A N 1
ATOM 644 C CA . SER A 1 82 ? -6.022 15.410 -0.612 1.00 92.44 82 SER A CA 1
ATOM 645 C C . SER A 1 82 ? -7.167 14.839 0.235 1.00 92.44 82 SER A C 1
ATOM 647 O O . SER A 1 82 ? -8.270 15.389 0.257 1.00 92.44 82 SER A O 1
ATOM 649 N N . ARG A 1 83 ? -6.914 13.745 0.971 1.00 93.56 83 ARG A N 1
ATOM 650 C CA . ARG A 1 83 ? -7.891 13.142 1.884 1.00 93.56 83 ARG A CA 1
ATOM 651 C C . ARG A 1 83 ? -8.084 13.977 3.133 1.00 93.56 83 ARG A C 1
ATOM 653 O O . ARG A 1 83 ? -9.213 14.063 3.580 1.00 93.56 83 ARG A O 1
ATOM 660 N N . PHE A 1 84 ? -7.061 14.662 3.637 1.00 94.50 84 PHE A N 1
ATOM 661 C CA . PHE A 1 84 ? -7.257 15.616 4.733 1.00 94.50 84 PHE A CA 1
ATOM 662 C C . PHE A 1 84 ? -8.240 16.741 4.380 1.00 94.50 84 PHE A C 1
ATOM 664 O O . PHE A 1 84 ? -8.988 17.174 5.248 1.00 94.50 84 PHE A O 1
ATOM 671 N N . ILE A 1 85 ? -8.286 17.162 3.113 1.00 95.38 85 ILE A N 1
ATOM 672 C CA . ILE A 1 85 ? -9.213 18.201 2.640 1.00 95.38 85 ILE A CA 1
ATOM 673 C C . ILE A 1 85 ? -10.611 17.620 2.374 1.00 95.38 85 ILE A C 1
ATOM 675 O O . ILE A 1 85 ? -11.613 18.187 2.793 1.00 95.38 85 ILE A O 1
ATOM 679 N N . THR A 1 86 ? -10.689 16.488 1.667 1.00 95.50 86 THR A N 1
ATOM 680 C CA . THR A 1 86 ? -11.971 15.922 1.196 1.00 95.50 86 THR A CA 1
ATOM 681 C C . THR A 1 86 ? -12.696 15.057 2.228 1.00 95.50 86 THR A C 1
ATOM 683 O O . THR A 1 86 ? -13.921 14.997 2.233 1.00 95.50 86 THR A O 1
ATOM 686 N N . ASP A 1 87 ? -11.956 14.360 3.088 1.00 95.56 87 ASP A N 1
ATOM 687 C CA . ASP A 1 87 ? -12.472 13.459 4.121 1.00 95.56 87 ASP A CA 1
ATOM 688 C C . ASP A 1 87 ? -11.478 13.407 5.298 1.00 95.56 87 ASP A C 1
ATOM 690 O O . ASP A 1 87 ? -10.715 12.439 5.433 1.00 95.56 87 ASP A O 1
ATOM 694 N N . PRO A 1 88 ? -11.441 14.451 6.150 1.00 95.31 88 PRO A N 1
ATOM 695 C CA . PRO A 1 88 ? -10.417 14.610 7.184 1.00 95.31 88 PRO A CA 1
ATOM 696 C C . PRO A 1 88 ? -10.359 13.429 8.153 1.00 95.31 88 PRO A C 1
ATOM 698 O O . PRO A 1 88 ? -9.276 13.050 8.599 1.00 95.31 88 PRO A O 1
ATOM 701 N N . LYS A 1 89 ? -11.503 12.788 8.428 1.00 95.88 89 LYS A N 1
ATOM 702 C CA . LYS A 1 89 ? -11.569 11.587 9.269 1.00 95.88 89 LYS A CA 1
ATOM 703 C C . LYS A 1 89 ? -10.804 10.425 8.639 1.00 95.88 89 LYS A C 1
ATOM 705 O O . LYS A 1 89 ? -10.039 9.752 9.324 1.00 95.88 89 LYS A O 1
ATOM 710 N N . LEU A 1 90 ? -10.990 10.187 7.340 1.00 96.00 90 LEU A N 1
ATOM 711 C CA . LEU A 1 90 ? -10.216 9.175 6.628 1.00 96.00 90 LEU A CA 1
ATOM 712 C C . LEU A 1 90 ? -8.738 9.576 6.541 1.00 96.00 90 LEU A C 1
ATOM 714 O O . LEU A 1 90 ? -7.887 8.731 6.791 1.00 96.00 90 LEU A O 1
ATOM 718 N N . GLY A 1 91 ? -8.429 10.845 6.253 1.00 95.81 91 GLY A N 1
ATOM 719 C CA . GLY A 1 91 ? -7.054 11.359 6.209 1.00 95.81 91 GLY A CA 1
ATOM 720 C C . GLY A 1 91 ? -6.271 11.094 7.500 1.00 95.81 91 GLY A C 1
ATOM 721 O O . GLY A 1 91 ? -5.174 10.540 7.44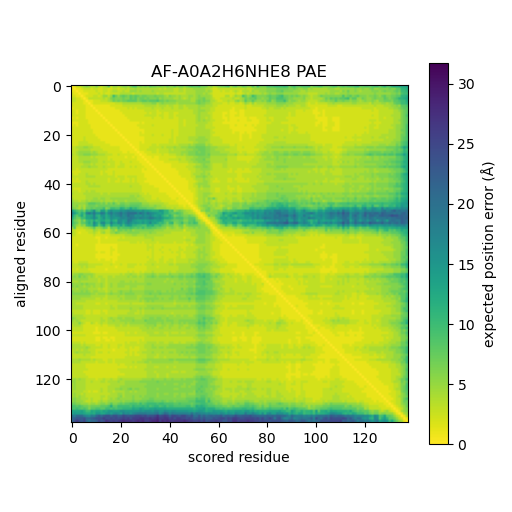8 1.00 95.81 91 GLY A O 1
ATOM 722 N N . GLN A 1 92 ? -6.871 11.382 8.660 1.00 95.38 92 GLN A N 1
ATOM 723 C CA . GLN A 1 92 ? -6.268 11.105 9.968 1.00 95.38 92 GLN A CA 1
ATOM 724 C C . GLN A 1 92 ? -6.000 9.611 10.184 1.00 95.38 92 GLN A C 1
ATOM 726 O O . GLN A 1 92 ? -4.904 9.242 10.597 1.00 95.38 92 GLN A O 1
ATOM 731 N N . VAL A 1 93 ? -6.967 8.740 9.872 1.00 95.94 93 VAL A N 1
ATOM 732 C CA . VAL A 1 93 ? -6.804 7.284 10.040 1.00 95.94 93 VAL A CA 1
ATOM 733 C C . VAL A 1 93 ? -5.777 6.709 9.061 1.00 95.94 93 VAL A C 1
ATOM 735 O O . VAL A 1 93 ? -5.076 5.765 9.409 1.00 95.94 93 VAL A O 1
ATOM 738 N N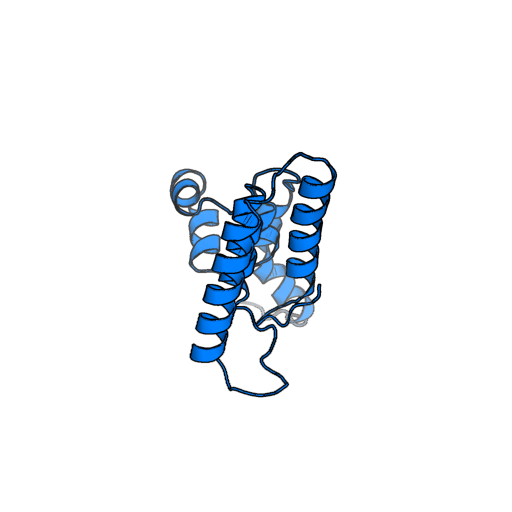 . LEU A 1 94 ? -5.662 7.263 7.852 1.00 95.31 94 LEU A N 1
ATOM 739 C CA . LEU A 1 94 ? -4.648 6.849 6.882 1.00 95.31 94 LEU A CA 1
ATOM 740 C C . LEU A 1 94 ? -3.231 7.215 7.331 1.00 95.31 94 LEU A C 1
ATOM 742 O O . LEU A 1 94 ? -2.324 6.416 7.134 1.00 95.31 94 LEU A O 1
ATOM 746 N N . PHE A 1 95 ? -3.050 8.403 7.911 1.00 94.75 95 PHE A N 1
ATOM 747 C CA . PHE A 1 95 ? -1.729 8.902 8.292 1.00 94.75 95 PHE A CA 1
ATOM 748 C C . PHE A 1 95 ? -1.262 8.393 9.663 1.00 94.75 95 PHE A C 1
ATOM 750 O O . PHE A 1 95 ? -0.114 7.989 9.805 1.00 94.75 95 PHE A O 1
ATOM 757 N N . PHE A 1 96 ? -2.144 8.396 10.668 1.00 95.25 96 PHE A N 1
ATOM 758 C CA . PHE A 1 96 ? -1.802 8.027 12.049 1.00 95.25 96 PHE A CA 1
ATOM 759 C C . PHE A 1 96 ? -2.244 6.612 12.442 1.00 95.25 96 PHE A C 1
ATOM 761 O O . PHE A 1 96 ? -1.833 6.104 13.483 1.00 95.25 96 PHE A O 1
ATOM 768 N N . GLY A 1 97 ? -3.123 5.985 11.660 1.00 93.62 97 GLY A N 1
ATOM 769 C CA . GLY A 1 97 ? -3.638 4.650 11.949 1.00 93.62 97 GLY A CA 1
ATOM 770 C C . GLY A 1 97 ? -2.783 3.528 11.363 1.00 93.62 97 GLY A C 1
ATOM 771 O O . GLY A 1 97 ? -1.750 3.737 10.732 1.00 93.62 97 GLY A O 1
ATOM 772 N N . ALA A 1 98 ? -3.252 2.293 11.547 1.00 92.31 98 ALA A N 1
ATOM 773 C CA . ALA A 1 98 ? -2.608 1.126 10.958 1.00 92.31 98 ALA A CA 1
ATOM 774 C C . ALA A 1 98 ? -2.704 1.145 9.420 1.00 92.31 98 ALA A C 1
ATOM 776 O O . ALA A 1 98 ? -3.795 1.307 8.857 1.00 92.31 98 ALA A O 1
ATOM 777 N N . CYS A 1 99 ? -1.575 0.900 8.745 1.00 93.38 99 CYS A N 1
ATOM 778 C CA . CYS A 1 99 ? -1.522 0.730 7.292 1.00 93.38 99 CYS A CA 1
ATOM 779 C C . CYS A 1 99 ? -2.163 -0.606 6.886 1.00 93.38 99 CYS A C 1
ATOM 781 O O . CYS A 1 99 ? -1.510 -1.649 6.809 1.00 93.38 99 CYS A O 1
ATOM 783 N N . THR A 1 100 ? -3.476 -0.586 6.656 1.00 95.00 100 THR A N 1
ATOM 784 C CA . THR A 1 100 ? -4.226 -1.761 6.204 1.00 95.00 100 THR A CA 1
ATOM 785 C C . THR A 1 100 ? -4.304 -1.842 4.683 1.00 95.00 100 THR A C 1
ATOM 787 O O . THR A 1 100 ? -4.358 -0.823 3.997 1.00 95.00 100 THR A O 1
ATOM 790 N N . PRO A 1 101 ? -4.383 -3.053 4.107 1.00 96.25 101 PRO A N 1
ATOM 791 C CA . PRO A 1 101 ? -4.388 -3.221 2.653 1.00 96.25 101 PRO A CA 1
ATOM 792 C C . PRO A 1 101 ? -5.615 -2.609 1.961 1.00 96.25 101 PRO A C 1
ATOM 794 O O . PRO A 1 101 ? -5.565 -2.301 0.772 1.00 96.25 101 PRO A O 1
ATOM 797 N N . TYR A 1 102 ? -6.699 -2.354 2.703 1.00 97.12 102 TYR A N 1
ATOM 798 C CA . TYR A 1 102 ? -7.887 -1.654 2.206 1.00 97.12 102 TYR A CA 1
ATOM 799 C C . TYR A 1 102 ? -7.562 -0.274 1.608 1.00 97.12 102 TYR A C 1
ATOM 801 O O . TYR A 1 102 ? -8.269 0.187 0.711 1.00 97.12 102 TYR A O 1
ATOM 809 N N . GLN A 1 103 ? -6.488 0.375 2.070 1.00 96.88 103 GLN A N 1
ATOM 810 C CA . GLN A 1 103 ? -6.066 1.699 1.611 1.00 96.88 103 GLN A CA 1
ATOM 811 C C . GLN A 1 103 ? -5.761 1.723 0.102 1.00 96.88 103 GLN A C 1
ATOM 813 O O . GLN A 1 103 ? -6.172 2.650 -0.596 1.00 96.88 103 GLN A O 1
ATOM 818 N N . TYR A 1 104 ? -5.174 0.650 -0.437 1.00 97.50 104 TYR A N 1
ATOM 819 C CA . TYR A 1 104 ? -4.821 0.501 -1.859 1.00 97.50 104 TYR A CA 1
ATOM 820 C C . TYR A 1 104 ? -6.008 0.137 -2.771 1.00 97.50 104 TYR A C 1
ATOM 822 O O . TYR A 1 104 ? -5.846 -0.205 -3.950 1.00 97.50 104 TYR A O 1
ATOM 830 N N . ARG A 1 105 ? -7.226 0.174 -2.218 1.00 97.62 105 ARG A N 1
ATOM 831 C CA . ARG A 1 105 ? -8.504 0.001 -2.922 1.00 97.62 105 ARG A CA 1
ATOM 832 C C . ARG A 1 105 ? -9.411 1.233 -2.782 1.00 97.62 105 ARG A C 1
ATOM 834 O O . ARG A 1 105 ? -10.556 1.189 -3.222 1.00 97.62 105 ARG A O 1
ATOM 841 N N . LEU A 1 106 ? -8.920 2.337 -2.207 1.00 96.56 106 LEU A N 1
ATOM 842 C CA . LEU A 1 106 ? -9.676 3.593 -2.072 1.00 96.56 106 LEU A CA 1
ATOM 843 C C . LEU A 1 106 ? -9.831 4.360 -3.391 1.00 96.56 106 LEU A C 1
ATOM 845 O O . LEU A 1 106 ? -10.801 5.104 -3.568 1.00 96.56 106 LEU A O 1
ATOM 849 N N . GLN A 1 107 ? -8.875 4.204 -4.304 1.00 95.50 107 GLN A N 1
ATOM 850 C CA . GLN A 1 107 ? -8.839 4.904 -5.583 1.00 95.50 107 GLN A CA 1
ATOM 851 C C . GLN A 1 107 ? -8.150 4.073 -6.666 1.00 95.50 107 GLN A C 1
ATOM 853 O O . GLN A 1 107 ? -7.596 3.009 -6.387 1.00 95.50 107 GLN A O 1
ATOM 858 N N . GLY A 1 108 ? -8.203 4.575 -7.898 1.00 95.88 108 GLY A N 1
ATOM 859 C CA . GLY A 1 108 ? -7.586 3.932 -9.050 1.00 95.88 108 GLY A CA 1
ATOM 860 C C . GLY A 1 108 ? -8.342 2.689 -9.545 1.00 95.88 108 GLY A C 1
ATOM 861 O O . GLY A 1 108 ? -9.477 2.419 -9.132 1.00 95.88 108 GLY A O 1
ATOM 862 N N . PRO A 1 109 ? -7.733 1.924 -10.464 1.00 95.69 109 PRO A N 1
ATOM 863 C CA . PRO A 1 109 ? -8.334 0.726 -11.036 1.00 95.69 109 PRO A CA 1
ATOM 864 C C . PRO A 1 109 ? -8.576 -0.355 -9.975 1.00 95.69 109 PRO A C 1
ATOM 866 O O . PRO A 1 109 ? -7.687 -0.706 -9.195 1.00 95.69 109 PRO A O 1
ATOM 869 N N . GLY A 1 110 ? -9.785 -0.921 -9.973 1.00 95.38 110 GLY A N 1
ATOM 870 C CA . GLY A 1 110 ? -10.198 -1.917 -8.982 1.00 95.38 110 GLY A CA 1
ATOM 871 C C . GLY A 1 110 ? -10.547 -1.323 -7.614 1.00 95.38 110 GLY A C 1
ATOM 872 O O . GLY A 1 110 ? -10.465 -2.043 -6.617 1.00 95.38 110 GLY A O 1
ATOM 873 N N . LYS A 1 111 ? -10.909 -0.032 -7.558 1.00 97.00 111 LYS A N 1
ATOM 874 C CA . LYS A 1 111 ? -11.486 0.621 -6.376 1.00 97.00 111 LYS A CA 1
ATOM 875 C C . LYS A 1 111 ? -12.624 -0.221 -5.790 1.00 97.00 111 LYS A C 1
ATOM 877 O O . LYS A 1 111 ? -13.466 -0.729 -6.524 1.00 97.00 111 LYS A O 1
ATOM 882 N N . TRP A 1 112 ? -12.659 -0.330 -4.467 1.00 98.06 112 TRP A N 1
ATOM 883 C CA . TRP A 1 112 ? -13.712 -1.027 -3.737 1.00 98.06 112 TRP A CA 1
ATOM 884 C C . TRP A 1 112 ? -14.510 -0.039 -2.888 1.00 98.06 112 TRP A C 1
ATOM 886 O O . TRP A 1 112 ? -13.952 0.651 -2.037 1.00 98.06 112 TRP A O 1
ATOM 896 N N . GLU A 1 113 ? -15.825 0.019 -3.093 1.00 97.12 113 GLU A N 1
ATOM 897 C CA . GLU A 1 113 ? -16.717 0.953 -2.388 1.00 97.12 113 GLU A CA 1
ATOM 898 C C . GLU A 1 113 ? -16.692 0.755 -0.864 1.00 97.12 113 GLU A C 1
ATOM 900 O O . GLU A 1 113 ? -16.716 1.719 -0.098 1.00 97.12 113 GLU A O 1
ATOM 905 N N . GLY A 1 114 ? -16.540 -0.494 -0.414 1.00 97.56 114 GLY A N 1
ATOM 906 C CA . GLY A 1 114 ? -16.446 -0.842 1.002 1.00 97.56 114 GLY A CA 1
ATOM 907 C C . GLY A 1 114 ? -15.126 -0.452 1.675 1.00 97.56 114 GLY A C 1
ATOM 908 O O . GLY A 1 114 ? -15.054 -0.499 2.903 1.00 97.56 114 GLY A O 1
ATOM 909 N N . ALA A 1 115 ? -14.100 -0.028 0.924 1.00 97.38 115 ALA A N 1
ATOM 910 C CA . ALA A 1 115 ? -12.755 0.206 1.457 1.00 97.38 115 ALA A CA 1
ATOM 911 C C . ALA A 1 115 ? -12.744 1.253 2.577 1.00 97.38 115 ALA A C 1
ATOM 913 O O . ALA A 1 115 ? -12.163 1.028 3.638 1.00 97.38 115 ALA A O 1
ATOM 914 N N . ARG A 1 116 ? -13.458 2.369 2.385 1.00 96.94 116 ARG A N 1
ATOM 915 C CA . ARG A 1 116 ? -13.573 3.426 3.399 1.00 96.94 116 ARG A CA 1
ATOM 916 C C . ARG A 1 116 ? -14.185 2.892 4.691 1.00 96.94 116 ARG A C 1
ATOM 918 O O . ARG A 1 116 ? -13.626 3.079 5.769 1.00 96.94 116 ARG A O 1
ATOM 925 N N . LYS A 1 117 ? -15.337 2.223 4.582 1.00 97.81 117 LYS A N 1
ATOM 926 C CA . LYS A 1 117 ? -16.036 1.653 5.738 1.00 97.81 117 LYS A CA 1
ATOM 927 C C . LYS A 1 117 ? -15.150 0.628 6.436 1.00 97.81 117 LYS A C 1
ATOM 929 O O . LYS A 1 117 ? -15.043 0.671 7.656 1.00 97.81 117 LYS A O 1
ATOM 934 N N . ALA A 1 118 ? -14.477 -0.240 5.680 1.00 97.50 118 ALA A N 1
ATOM 935 C CA . ALA A 1 118 ? -13.568 -1.242 6.217 1.00 97.50 118 ALA A CA 1
ATOM 936 C C . ALA A 1 118 ? -12.425 -0.608 7.023 1.00 97.50 118 ALA A C 1
ATOM 938 O O . ALA A 1 118 ? -12.173 -1.059 8.137 1.00 97.50 118 ALA A O 1
ATOM 939 N N . ILE A 1 119 ? -11.792 0.456 6.525 1.00 97.06 119 ILE A N 1
ATOM 940 C CA . ILE A 1 119 ? -10.723 1.164 7.249 1.00 97.06 119 ILE A CA 1
ATOM 941 C C . ILE A 1 119 ? -11.249 1.748 8.562 1.00 97.06 119 ILE A C 1
ATOM 943 O O . ILE A 1 119 ? -10.666 1.519 9.616 1.00 97.06 119 ILE A O 1
ATOM 947 N N . LEU A 1 120 ? -12.377 2.460 8.520 1.00 96.81 120 LEU A N 1
ATOM 948 C CA . LEU A 1 120 ? -12.905 3.151 9.700 1.00 96.81 120 LEU A CA 1
ATOM 949 C C . LEU A 1 120 ? -13.432 2.194 10.781 1.00 96.81 120 LEU A C 1
ATOM 951 O O . LEU A 1 120 ? -13.345 2.505 11.961 1.00 96.81 120 LEU A O 1
ATOM 955 N N . THR A 1 121 ? -13.938 1.023 10.391 1.00 96.94 121 THR A N 1
ATOM 956 C CA . THR A 1 121 ? -14.519 0.015 11.307 1.00 96.94 121 THR A CA 1
ATOM 957 C C . THR A 1 121 ? -13.541 -1.114 11.654 1.00 96.94 121 THR A C 1
ATOM 959 O O . THR A 1 121 ? -13.929 -2.143 12.205 1.00 96.94 121 THR A O 1
ATOM 962 N N . GLN A 1 122 ? -12.254 -0.976 11.313 1.00 95.44 122 GLN A N 1
ATOM 963 C CA . GLN A 1 122 ? -11.262 -2.034 11.546 1.00 95.44 122 GLN A CA 1
ATOM 964 C C . GLN A 1 122 ? -11.129 -2.403 13.028 1.00 95.44 122 GLN A C 1
ATOM 966 O O . GLN A 1 122 ? -11.055 -3.583 13.362 1.00 95.44 122 GLN A O 1
ATOM 971 N N . HIS A 1 123 ? -11.170 -1.406 13.913 1.00 94.69 123 HIS A N 1
ATOM 972 C CA . HIS A 1 123 ? -11.000 -1.607 15.348 1.00 94.69 123 HIS A CA 1
ATOM 973 C C . HIS A 1 123 ? -12.183 -2.370 15.958 1.00 94.69 123 HIS A C 1
ATOM 975 O O . HIS A 1 123 ? -11.990 -3.221 16.823 1.00 94.69 123 HIS A O 1
ATOM 981 N N . GLU A 1 124 ? -13.398 -2.127 15.463 1.00 95.31 124 GLU A N 1
ATOM 982 C CA . GLU A 1 124 ? -14.595 -2.870 15.869 1.00 95.31 124 GLU A CA 1
ATOM 983 C C . GLU A 1 124 ? -14.442 -4.359 15.545 1.00 95.31 124 GLU A C 1
ATOM 985 O O . GLU A 1 124 ? -14.717 -5.205 16.390 1.00 95.31 124 GLU A O 1
ATOM 990 N N . ARG A 1 125 ? -13.938 -4.697 14.348 1.00 96.19 125 ARG A N 1
ATOM 991 C CA . ARG A 1 125 ? -13.715 -6.097 13.945 1.00 96.19 125 ARG A CA 1
ATOM 992 C C . ARG A 1 125 ? -12.596 -6.780 14.721 1.00 96.19 125 ARG A C 1
ATOM 994 O O . ARG A 1 125 ? -12.689 -7.980 14.945 1.00 96.19 125 ARG A O 1
ATOM 1001 N N . ILE A 1 126 ? -11.567 -6.037 15.123 1.00 95.44 126 ILE A N 1
ATOM 1002 C CA . ILE A 1 126 ? -10.488 -6.563 15.970 1.00 95.44 126 ILE A CA 1
ATOM 1003 C C . ILE A 1 126 ? -11.015 -6.858 17.378 1.00 95.44 126 ILE A C 1
ATOM 1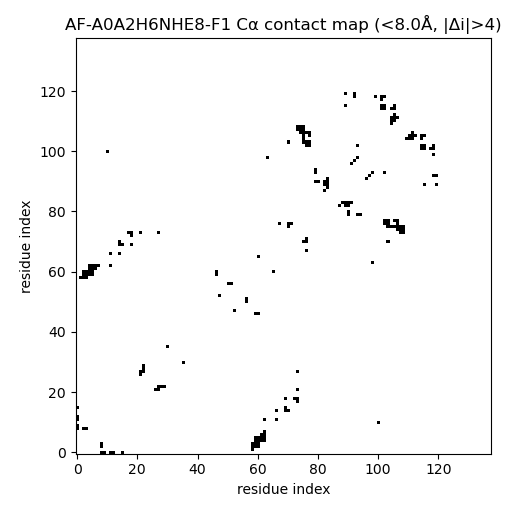005 O O . ILE A 1 126 ? -10.716 -7.908 17.936 1.00 95.44 126 ILE A O 1
ATOM 1009 N N . LEU A 1 127 ? -11.828 -5.960 17.941 1.00 95.19 127 LEU A N 1
ATOM 1010 C CA . LEU A 1 127 ? -12.382 -6.126 19.285 1.00 95.19 127 LEU A CA 1
ATOM 1011 C C . LEU A 1 127 ? -13.519 -7.141 19.350 1.00 95.19 127 LEU A C 1
ATOM 1013 O O . LEU A 1 127 ? -13.655 -7.811 20.366 1.00 95.19 127 LEU A O 1
ATOM 1017 N N . LYS A 1 128 ? -14.326 -7.281 18.295 1.00 95.38 128 LYS A N 1
ATOM 1018 C CA . LYS A 1 128 ? -15.505 -8.159 18.272 1.00 95.38 128 LYS A CA 1
ATOM 1019 C C . LYS A 1 128 ?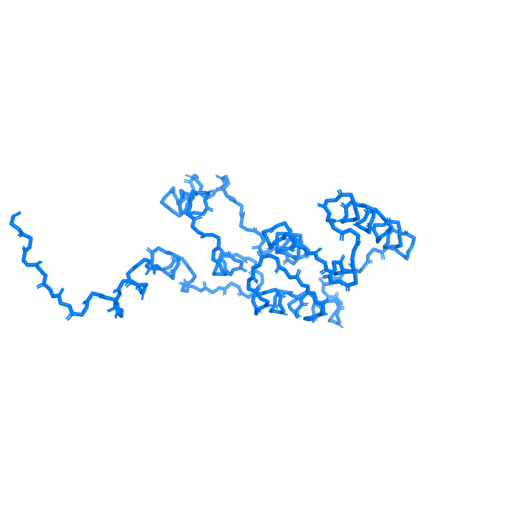 -15.241 -9.593 18.766 1.00 95.38 128 LYS A C 1
ATOM 1021 O O . LYS A 1 128 ? -16.042 -10.055 19.574 1.00 95.38 128 LYS A O 1
ATOM 1026 N N . PRO A 1 129 ? -14.179 -10.304 18.332 1.00 96.12 129 PRO A N 1
ATOM 1027 C CA . PRO A 1 129 ? -13.870 -11.636 18.855 1.00 96.12 129 PRO A CA 1
ATOM 1028 C C . PRO A 1 129 ? -13.206 -11.621 20.242 1.00 96.12 129 PRO A C 1
ATOM 1030 O O . PRO A 1 129 ? -13.164 -12.658 20.893 1.00 96.12 129 PRO A O 1
ATOM 1033 N N . LEU A 1 130 ? -12.679 -10.478 20.695 1.00 95.81 130 LEU A N 1
ATOM 1034 C CA . LEU A 1 130 ? -11.969 -10.342 21.973 1.00 95.81 130 LEU A CA 1
ATOM 1035 C C . LEU A 1 130 ? -12.899 -9.915 23.121 1.00 95.81 130 LEU A C 1
ATOM 1037 O O . LEU A 1 130 ? -12.731 -10.353 24.255 1.00 95.81 130 LEU A O 1
ATOM 1041 N N . GLN A 1 131 ? -13.901 -9.079 22.841 1.00 91.88 131 GLN A N 1
ATOM 1042 C CA . GLN A 1 131 ? -14.882 -8.575 23.807 1.00 91.88 131 GLN A CA 1
ATOM 1043 C C . GLN A 1 131 ? -16.044 -9.562 23.988 1.00 91.88 131 GLN A C 1
ATOM 1045 O O . GLN A 1 131 ? -17.204 -9.253 23.721 1.00 91.88 131 GLN A O 1
ATOM 1050 N N . THR A 1 132 ? -15.729 -10.773 24.446 1.00 93.19 132 THR A N 1
ATOM 1051 C CA . THR A 1 132 ? -16.720 -11.836 24.692 1.00 93.19 132 THR A CA 1
ATOM 1052 C C . THR A 1 132 ? -17.549 -11.612 25.960 1.00 93.19 132 THR A C 1
ATOM 1054 O O . THR A 1 132 ? -18.586 -12.247 26.136 1.00 93.19 132 THR A O 1
ATOM 1057 N N . ARG A 1 133 ? -17.130 -10.683 26.827 1.00 92.69 133 ARG A N 1
ATOM 1058 C CA . ARG A 1 133 ? -17.848 -10.265 28.034 1.00 92.69 133 ARG A CA 1
ATOM 1059 C C . ARG A 1 133 ? -18.149 -8.770 27.976 1.00 92.69 133 ARG A C 1
ATOM 1061 O O . ARG A 1 133 ? -17.233 -7.956 27.885 1.00 92.69 133 ARG A O 1
ATOM 1068 N N . LEU A 1 134 ? -19.427 -8.415 28.098 1.00 87.06 134 LEU A N 1
ATOM 1069 C CA . LEU A 1 134 ? -19.862 -7.027 28.235 1.00 87.06 134 LEU A CA 1
ATOM 1070 C C . LEU A 1 134 ? -19.638 -6.569 29.679 1.00 87.06 134 LEU A C 1
ATOM 1072 O O . LEU A 1 134 ? -20.089 -7.217 30.623 1.00 87.06 134 LEU A O 1
ATOM 1076 N N . VAL A 1 135 ? -18.921 -5.463 29.847 1.00 86.25 135 VAL A N 1
ATOM 1077 C CA . VAL A 1 135 ? -18.825 -4.752 31.124 1.00 86.25 135 VAL A CA 1
ATOM 1078 C C . VAL A 1 135 ? -19.728 -3.535 30.999 1.00 86.25 135 VAL A C 1
ATOM 1080 O O . VAL A 1 135 ? -19.563 -2.746 30.070 1.00 86.25 135 VAL A O 1
ATOM 1083 N N . THR A 1 136 ? -20.711 -3.412 31.887 1.00 80.81 136 THR A N 1
ATOM 1084 C CA . THR A 1 136 ? -21.573 -2.232 31.969 1.00 80.81 136 THR A CA 1
ATOM 1085 C C . THR A 1 136 ? -20.685 -1.021 32.245 1.00 80.81 136 THR A C 1
ATOM 1087 O O . THR A 1 136 ? -19.991 -0.992 33.259 1.00 80.81 136 THR A O 1
ATOM 1090 N N . GLN A 1 137 ? -20.646 -0.060 31.321 1.00 69.12 137 GLN A N 1
ATOM 1091 C CA . GLN A 1 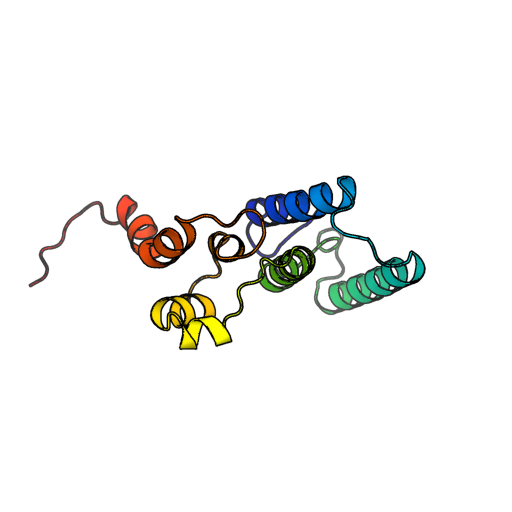137 ? -19.959 1.208 31.558 1.00 69.12 137 GLN A CA 1
ATOM 1092 C C . GLN A 1 137 ? -20.809 2.012 32.547 1.00 69.12 137 GLN A C 1
ATOM 1094 O O . GLN A 1 137 ? -21.974 2.285 32.261 1.00 69.12 137 GLN A O 1
ATOM 1099 N N . SER A 1 138 ? -20.244 2.277 33.726 1.00 52.47 138 SER A N 1
ATOM 1100 C CA . SER A 1 138 ? -20.797 3.157 34.763 1.00 52.47 138 SER A CA 1
ATOM 1101 C C . SER A 1 138 ? -20.719 4.619 34.356 1.00 52.47 138 SER A C 1
ATOM 1103 O O . SER A 1 138 ? -19.643 4.982 33.825 1.00 52.47 138 SER A O 1
#

InterPro domains:
  IPR002257 Flavin monooxygenase (FMO) 5 [PR01125] (32-51)
  IPR002257 Flavin monooxygenase (FMO) 5 [PR01125] (51-62)
  IPR002257 Flavin monooxygenase (FMO) 5 [PR01125] (132-138)
  IPR020946 Flavin monooxygenase-like [PF00743] (1-137)
  IPR036188 FAD/NAD(P)-binding domain superfamily [G3DSA:3.50.50.60] (1-108)
  IPR036188 FAD/NAD(P)-binding domain superfamily [SSF51905] (7-117)
  IPR050346 Flavin-containing monooxygenases-like [PTHR23023] (1-136)

Solvent-accessible surface area (backbone atoms only — not comparable to full-atom values): 8204 Å² total; per-residue (Å²): 111,94,62,48,48,70,59,72,59,68,60,50,31,51,48,51,48,57,44,50,54,30,40,76,68,67,78,42,81,80,76,55,72,68,56,53,52,53,50,51,52,52,52,54,51,55,44,56,74,74,39,70,95,47,96,89,55,80,52,62,42,58,40,67,65,54,50,45,51,52,22,50,78,59,54,12,51,70,62,53,74,63,26,44,74,78,3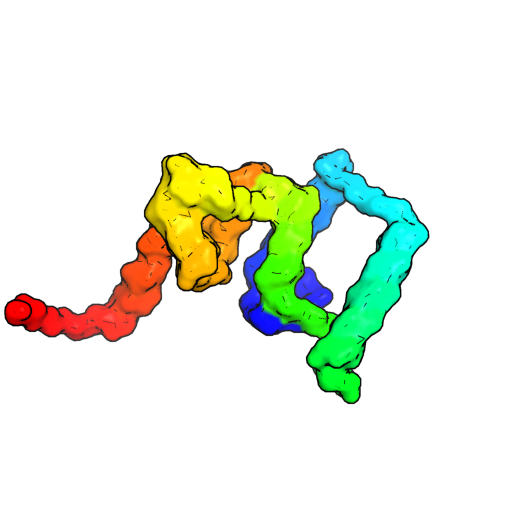9,45,71,59,20,49,44,63,73,77,41,79,89,53,73,46,50,58,19,65,36,49,82,80,48,40,87,60,22,62,59,50,62,76,46,42,64,57,63,65,41,57,82,70,60,81,67,88,74,86,84,129

Mean predicted aligned error: 4.69 Å

Foldseek 3Di:
DPADEPDDVPLVVVLVCVLVVCCVVVVADDDDPVVVVVVVVVVQVVQVVVDDPDPVSRHYDYPVVSSQVSLVRQVQRDPLVVCCVVPVVLSCCCPVNDPDSLSSQCDGPNRDPCSSVCSVCVVVVVCVVVPPDDDPDD

pLDDT: mean 92.51, std 7.56, range [52.47, 98.06]

Organism: NCBI:txid3147026